Protein AF-A0A1B0ZRZ2-F1 (afdb_monomer)

Structure (mmCIF, N/CA/C/O backbone):
data_AF-A0A1B0ZRZ2-F1
#
_entry.id   AF-A0A1B0ZRZ2-F1
#
loop_
_atom_site.group_PDB
_atom_site.id
_atom_site.type_symbol
_atom_site.label_atom_id
_atom_site.label_alt_id
_atom_site.label_comp_id
_atom_site.label_asym_id
_atom_site.label_entity_id
_atom_site.label_seq_id
_atom_site.pdbx_PDB_ins_code
_atom_site.Cartn_x
_atom_site.Cartn_y
_atom_site.Cartn_z
_atom_site.occupancy
_atom_site.B_iso_or_equiv
_atom_site.auth_seq_id
_atom_site.auth_comp_id
_atom_site.auth_asym_id
_atom_site.auth_atom_id
_atom_site.pdbx_PDB_model_num
ATOM 1 N N . MET A 1 1 ? -0.480 7.563 -8.708 1.00 86.56 1 MET A N 1
ATOM 2 C CA . MET A 1 1 ? -1.073 6.217 -8.779 1.00 86.56 1 MET A CA 1
ATOM 3 C C . MET A 1 1 ? -2.099 6.250 -9.887 1.00 86.56 1 MET A C 1
ATOM 5 O O . MET A 1 1 ? -2.777 7.265 -10.002 1.00 86.56 1 MET A O 1
ATOM 9 N N . VAL A 1 2 ? -2.160 5.212 -10.711 1.00 93.12 2 VAL A N 1
ATOM 10 C CA . VAL A 1 2 ? -3.104 5.107 -11.831 1.00 93.12 2 VAL A CA 1
ATOM 11 C C . VAL A 1 2 ? -3.713 3.713 -11.783 1.00 93.12 2 VAL A C 1
ATOM 13 O O . VAL A 1 2 ? -2.967 2.741 -11.681 1.00 93.12 2 VAL A O 1
ATOM 16 N N . ARG A 1 3 ? -5.044 3.610 -11.801 1.00 94.06 3 ARG A N 1
ATOM 17 C CA . ARG A 1 3 ? -5.737 2.315 -11.819 1.00 94.06 3 ARG A CA 1
ATOM 18 C C . ARG A 1 3 ? -5.561 1.671 -13.199 1.00 94.06 3 ARG A C 1
ATOM 20 O O . ARG A 1 3 ? -5.656 2.363 -14.210 1.00 94.06 3 ARG A O 1
ATOM 27 N N . ILE A 1 4 ? -5.256 0.377 -13.229 1.00 95.12 4 ILE A N 1
ATOM 28 C CA . ILE A 1 4 ? -5.108 -0.421 -14.451 1.00 95.12 4 ILE A CA 1
ATOM 29 C C . ILE A 1 4 ? -6.178 -1.506 -14.417 1.00 95.12 4 ILE A C 1
ATOM 31 O O . ILE A 1 4 ? -6.120 -2.414 -13.587 1.00 95.12 4 ILE A O 1
ATOM 35 N N . GLY A 1 5 ? -7.146 -1.406 -15.327 1.00 94.88 5 GLY A N 1
ATOM 36 C CA . GLY A 1 5 ? -8.328 -2.261 -15.288 1.00 94.88 5 GLY A CA 1
ATOM 37 C C . GLY A 1 5 ? -9.056 -2.125 -13.950 1.00 94.88 5 GLY A C 1
ATOM 38 O O . GLY A 1 5 ? -9.102 -1.044 -13.364 1.00 94.88 5 GLY A O 1
ATOM 39 N N . GLU A 1 6 ? -9.599 -3.230 -13.455 1.00 93.06 6 GLU A N 1
ATOM 40 C CA . GLU A 1 6 ? -10.373 -3.234 -12.210 1.00 93.06 6 GLU A CA 1
ATOM 41 C C . GLU A 1 6 ? -9.529 -3.638 -11.000 1.00 93.06 6 GLU A C 1
ATOM 43 O O . GLU A 1 6 ? -9.739 -3.121 -9.909 1.00 93.06 6 GLU A O 1
ATOM 48 N N . GLN A 1 7 ? -8.526 -4.494 -11.193 1.00 95.44 7 GLN A N 1
ATOM 49 C CA . GLN A 1 7 ? -7.876 -5.212 -10.092 1.00 95.44 7 GLN A CA 1
ATOM 50 C C . GLN A 1 7 ? -6.462 -4.735 -9.766 1.00 95.44 7 GLN A C 1
ATOM 52 O O . GLN A 1 7 ? -5.831 -5.298 -8.878 1.00 95.44 7 GLN A O 1
ATOM 57 N N . MET A 1 8 ? -5.927 -3.735 -10.472 1.00 97.56 8 MET A N 1
ATOM 58 C CA . MET A 1 8 ? -4.527 -3.338 -10.313 1.00 97.56 8 MET A CA 1
ATOM 59 C C . MET A 1 8 ? -4.329 -1.828 -10.265 1.00 97.56 8 MET A C 1
ATOM 61 O O . MET A 1 8 ? -5.124 -1.032 -10.769 1.00 97.56 8 MET A O 1
ATOM 65 N N . VAL A 1 9 ? -3.201 -1.424 -9.686 1.00 97.31 9 VAL A N 1
ATOM 66 C CA . VAL A 1 9 ? -2.758 -0.034 -9.629 1.00 97.31 9 VAL A CA 1
ATOM 67 C C . VAL A 1 9 ? -1.268 0.084 -9.926 1.00 97.31 9 VAL A C 1
ATOM 69 O O . VAL A 1 9 ? -0.433 -0.618 -9.361 1.00 97.31 9 VAL A O 1
ATOM 72 N N . LEU A 1 10 ? -0.927 1.034 -10.791 1.00 96.94 10 LEU A N 1
ATOM 73 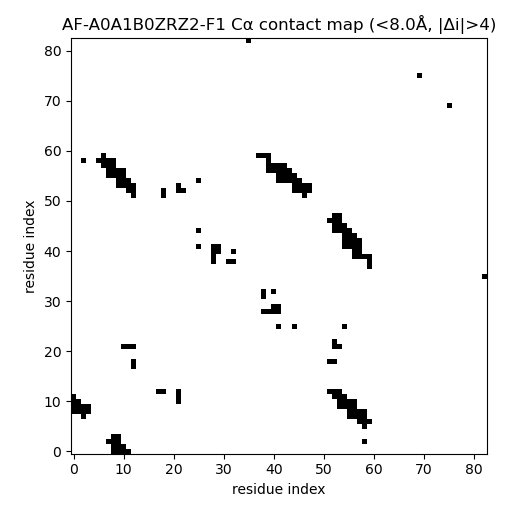C CA . LEU A 1 10 ? 0.438 1.460 -11.058 1.00 96.94 10 LEU A CA 1
ATOM 74 C C . LEU A 1 10 ? 0.851 2.571 -10.093 1.00 96.94 10 LEU A C 1
ATOM 76 O O . LEU A 1 10 ? 0.199 3.621 -9.989 1.00 96.94 10 LEU A O 1
ATOM 80 N N . ARG A 1 11 ? 1.988 2.376 -9.427 1.00 96.50 11 ARG A N 1
ATOM 81 C CA . ARG A 1 11 ? 2.673 3.389 -8.623 1.00 96.50 11 ARG A CA 1
ATOM 82 C C . ARG A 1 11 ? 3.973 3.782 -9.318 1.00 96.50 11 ARG A C 1
ATOM 84 O O . ARG A 1 11 ? 4.860 2.959 -9.509 1.00 96.50 11 ARG A O 1
ATOM 91 N N . VAL A 1 12 ? 4.053 5.058 -9.686 1.00 94.81 12 VAL A N 1
ATOM 92 C CA . VAL A 1 12 ? 5.223 5.717 -10.284 1.00 94.81 12 VAL A CA 1
ATOM 93 C C . VAL A 1 12 ? 5.438 7.035 -9.528 1.00 94.81 12 VAL A C 1
ATOM 95 O O . VAL A 1 12 ? 4.441 7.697 -9.192 1.00 94.81 12 VAL A O 1
ATOM 98 N N . PRO A 1 13 ? 6.684 7.446 -9.233 1.00 93.50 13 PRO A N 1
ATOM 99 C CA . PRO A 1 13 ? 6.961 8.705 -8.559 1.0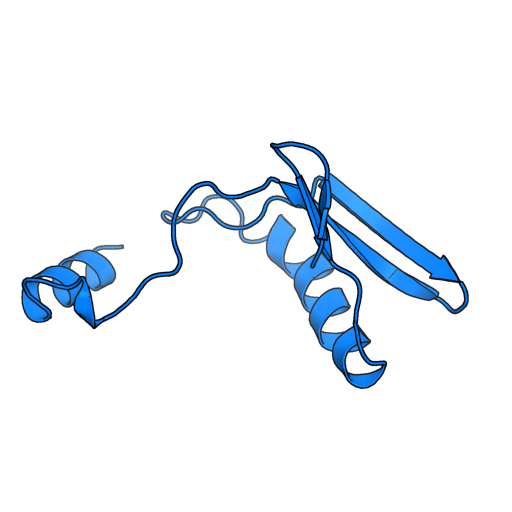0 93.50 13 PRO A CA 1
ATOM 100 C C . PRO A 1 13 ? 6.523 9.883 -9.434 1.00 93.50 13 PRO A C 1
ATOM 102 O O . PRO A 1 13 ? 6.915 9.996 -10.589 1.00 93.50 13 PRO A O 1
ATOM 105 N N . ARG A 1 14 ? 5.727 10.802 -8.874 1.00 91.19 14 ARG A N 1
ATOM 106 C CA . ARG A 1 14 ? 5.331 12.047 -9.570 1.00 91.19 14 ARG A CA 1
ATOM 107 C C . ARG A 1 14 ? 6.398 13.145 -9.511 1.00 91.19 14 ARG A C 1
ATOM 109 O O . ARG A 1 14 ? 6.258 14.175 -10.154 1.00 91.19 14 ARG A O 1
ATOM 116 N N . ARG A 1 15 ? 7.419 12.953 -8.675 1.00 92.38 15 ARG A N 1
ATOM 117 C CA . ARG A 1 15 ? 8.540 13.870 -8.445 1.00 92.38 15 ARG A CA 1
ATOM 118 C C . ARG A 1 15 ? 9.773 13.056 -8.075 1.00 92.38 15 ARG A C 1
ATOM 120 O O . ARG A 1 15 ? 9.631 12.048 -7.383 1.00 92.38 15 ARG A O 1
ATOM 127 N N . TRP A 1 16 ? 10.957 13.527 -8.458 1.00 89.50 16 TRP A N 1
ATOM 128 C CA . TRP A 1 16 ? 12.220 12.820 -8.211 1.00 89.50 16 TRP A CA 1
ATOM 129 C C . TRP A 1 16 ? 12.471 12.532 -6.725 1.00 89.50 16 TRP A C 1
ATOM 131 O O . TRP A 1 16 ? 12.873 11.438 -6.346 1.00 89.50 16 TRP A O 1
ATOM 141 N N . SER A 1 17 ? 12.118 13.471 -5.843 1.00 92.00 17 SER A N 1
ATOM 142 C CA . SER A 1 17 ? 12.262 13.290 -4.391 1.00 92.00 17 SER A CA 1
ATOM 143 C C . SER A 1 17 ? 11.416 12.151 -3.811 1.00 92.00 17 SER A C 1
ATOM 145 O O . SER A 1 17 ? 11.682 11.709 -2.694 1.00 92.00 17 SER A O 1
ATOM 147 N N . ALA A 1 18 ? 10.407 11.666 -4.547 1.00 93.62 18 ALA A N 1
ATOM 148 C CA . ALA A 1 18 ? 9.579 10.537 -4.139 1.00 93.62 18 ALA A CA 1
ATOM 149 C C . ALA A 1 18 ? 10.131 9.169 -4.572 1.00 93.62 18 ALA A C 1
ATOM 151 O O . ALA A 1 18 ? 9.620 8.149 -4.112 1.00 93.62 18 ALA A O 1
ATOM 152 N N . THR A 1 19 ? 11.179 9.136 -5.400 1.00 94.12 19 THR A N 1
ATOM 153 C CA . THR A 1 19 ? 11.820 7.903 -5.876 1.00 94.12 19 THR A CA 1
ATOM 154 C C . THR A 1 19 ? 12.272 7.013 -4.720 1.00 94.12 19 THR A C 1
ATOM 156 O O . THR A 1 19 ? 11.935 5.833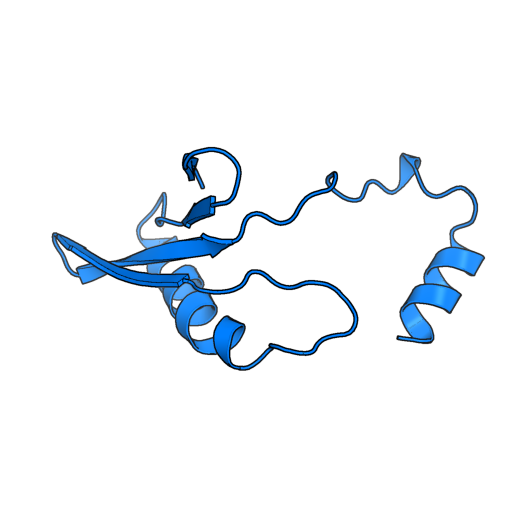 -4.685 1.00 94.12 19 THR A O 1
ATOM 159 N N . GLN A 1 20 ? 12.937 7.592 -3.715 1.00 93.94 20 GLN A N 1
ATOM 160 C CA . GLN A 1 20 ? 13.387 6.860 -2.524 1.00 93.94 20 GLN A CA 1
ATOM 161 C C . GLN A 1 20 ? 12.233 6.257 -1.705 1.00 93.94 20 GLN A C 1
ATOM 163 O O . GLN A 1 20 ? 12.367 5.166 -1.155 1.00 93.94 20 GLN A O 1
ATOM 168 N N . TYR A 1 21 ? 11.080 6.937 -1.641 1.00 94.75 21 TYR A N 1
ATOM 169 C CA . TYR A 1 21 ? 9.919 6.432 -0.906 1.00 94.75 21 TYR A CA 1
ATOM 170 C C . TYR A 1 21 ? 9.296 5.239 -1.623 1.00 94.75 21 TYR A C 1
ATOM 172 O O . TYR A 1 21 ? 8.967 4.250 -0.974 1.00 94.75 21 TYR A O 1
ATOM 180 N N . LEU A 1 22 ? 9.191 5.303 -2.954 1.00 95.44 22 LEU A N 1
ATOM 181 C CA . LEU A 1 22 ? 8.690 4.173 -3.728 1.00 95.44 22 LEU A CA 1
ATOM 182 C C . LEU A 1 22 ? 9.668 2.995 -3.700 1.00 95.44 22 LEU A C 1
ATOM 184 O O . LEU A 1 22 ? 9.229 1.863 -3.546 1.00 95.44 22 LEU A O 1
ATOM 188 N N . ALA A 1 23 ? 10.978 3.237 -3.790 1.00 94.62 23 ALA A N 1
ATOM 189 C CA . ALA A 1 23 ? 11.978 2.177 -3.652 1.00 94.62 23 ALA A CA 1
ATOM 190 C C . ALA A 1 23 ? 11.833 1.442 -2.309 1.00 94.62 23 ALA A C 1
ATOM 192 O O . ALA A 1 23 ? 11.735 0.217 -2.285 1.00 94.62 23 ALA A O 1
ATOM 193 N N . LYS A 1 24 ? 11.693 2.196 -1.208 1.00 95.56 24 LYS A N 1
ATOM 194 C CA . LYS A 1 24 ? 11.412 1.631 0.117 1.00 95.56 24 LYS A CA 1
ATOM 195 C C . LYS A 1 24 ? 10.128 0.799 0.111 1.00 95.56 24 LYS A C 1
ATOM 197 O O . LYS A 1 24 ? 10.114 -0.312 0.626 1.00 95.56 24 LYS A O 1
ATOM 202 N N . GLU A 1 25 ? 9.051 1.317 -0.463 1.00 95.44 25 GLU A N 1
ATOM 203 C CA . GLU A 1 25 ? 7.779 0.599 -0.540 1.00 95.44 25 GLU A CA 1
ATOM 204 C C . GLU A 1 25 ? 7.912 -0.741 -1.290 1.00 95.44 25 GLU A C 1
ATOM 206 O O . GLU A 1 25 ? 7.450 -1.769 -0.796 1.00 95.44 25 GLU A O 1
ATOM 211 N N . LEU A 1 26 ? 8.607 -0.744 -2.432 1.00 96.19 26 LEU A N 1
ATOM 212 C CA . LEU A 1 26 ? 8.861 -1.936 -3.248 1.00 96.19 26 LEU A CA 1
ATOM 213 C C . LEU A 1 26 ? 9.705 -2.995 -2.525 1.00 96.19 26 LEU A C 1
ATOM 215 O O . LEU A 1 26 ? 9.535 -4.184 -2.783 1.00 96.19 26 LEU A O 1
ATOM 219 N N . ASP A 1 27 ? 10.607 -2.577 -1.636 1.00 96.06 27 ASP A N 1
ATOM 220 C CA . ASP A 1 27 ? 11.441 -3.485 -0.844 1.00 96.06 27 ASP A CA 1
ATOM 221 C C . ASP A 1 27 ? 10.701 -4.058 0.374 1.00 96.06 27 ASP A C 1
ATOM 223 O O . ASP A 1 27 ? 10.935 -5.205 0.761 1.00 96.06 27 ASP A O 1
ATOM 227 N N . TRP A 1 28 ? 9.837 -3.260 1.009 1.00 95.94 28 TRP A N 1
ATOM 228 C CA . TRP A 1 28 ? 9.223 -3.609 2.292 1.00 95.94 28 TRP A CA 1
ATOM 229 C C . TRP A 1 28 ? 7.853 -4.268 2.168 1.00 95.94 28 TRP A C 1
ATOM 231 O O . TRP A 1 28 ? 7.588 -5.205 2.915 1.00 95.94 28 TRP A O 1
ATOM 241 N N . LEU A 1 29 ? 6.991 -3.851 1.235 1.00 95.06 29 LEU A N 1
ATOM 242 C CA . LEU A 1 29 ? 5.645 -4.427 1.122 1.00 95.06 29 LEU A CA 1
ATOM 243 C C . LEU A 1 29 ? 5.635 -5.950 0.905 1.00 95.06 29 LEU A C 1
ATOM 245 O O . LEU A 1 29 ? 4.843 -6.617 1.570 1.00 95.06 29 LEU A O 1
ATOM 249 N N . PRO A 1 30 ? 6.520 -6.552 0.085 1.00 94.88 30 PRO A N 1
ATOM 250 C CA . PRO A 1 30 ? 6.582 -8.012 -0.035 1.00 94.88 30 PRO A CA 1
ATOM 251 C C . PRO A 1 30 ? 6.940 -8.732 1.273 1.00 94.88 30 PRO A C 1
ATOM 253 O O . PRO A 1 30 ? 6.627 -9.907 1.429 1.00 94.88 30 PRO A O 1
ATOM 256 N N . ARG A 1 31 ? 7.594 -8.041 2.214 1.00 94.69 31 ARG A N 1
ATOM 257 C CA . ARG A 1 31 ? 7.998 -8.582 3.523 1.00 94.69 31 ARG A CA 1
ATOM 258 C C . ARG A 1 31 ? 6.948 -8.363 4.612 1.00 94.69 31 ARG A C 1
ATOM 260 O O . ARG A 1 31 ? 7.035 -8.987 5.658 1.00 94.69 31 ARG A O 1
ATOM 267 N N . LEU A 1 32 ? 5.983 -7.477 4.373 1.00 92.25 32 LEU A N 1
ATOM 268 C CA . LEU A 1 32 ? 4.903 -7.130 5.301 1.00 92.25 32 LEU A CA 1
ATOM 269 C C . LEU A 1 32 ? 3.592 -7.858 4.961 1.00 92.25 32 LEU A C 1
ATOM 271 O O . LEU A 1 32 ? 2.511 -7.381 5.285 1.00 92.25 32 LEU A O 1
ATOM 275 N N . GLN A 1 33 ? 3.673 -8.992 4.266 1.00 90.06 33 GLN A N 1
ATOM 276 C CA . GLN A 1 33 ? 2.502 -9.809 3.945 1.00 90.06 33 GLN A CA 1
ATOM 277 C C . GLN A 1 33 ? 2.012 -10.573 5.184 1.00 90.06 33 GLN A C 1
ATOM 279 O O . GLN A 1 33 ? 2.794 -10.871 6.084 1.00 90.06 33 GLN A O 1
ATOM 284 N N . GLY A 1 34 ? 0.717 -10.904 5.219 1.00 87.62 34 GLY A N 1
ATOM 285 C CA . GLY A 1 34 ? 0.100 -11.624 6.342 1.00 87.62 34 GLY A CA 1
ATOM 286 C C . 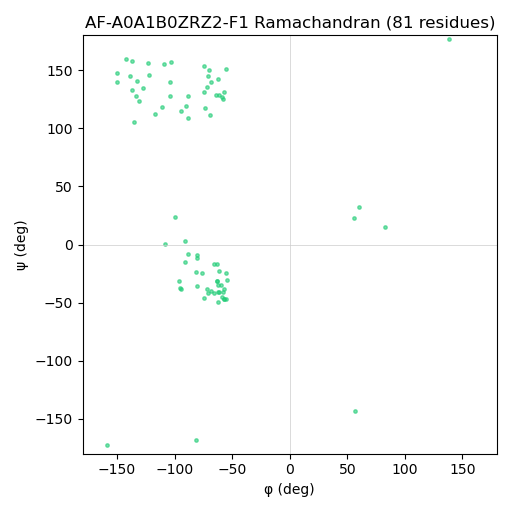GLY A 1 34 ? -0.296 -10.741 7.528 1.00 87.62 34 GLY A C 1
ATOM 287 O O . GLY A 1 34 ? -0.568 -11.261 8.606 1.00 87.62 34 GLY A O 1
ATOM 288 N N . LEU A 1 35 ? -0.337 -9.418 7.341 1.00 89.75 35 LEU A N 1
ATOM 289 C CA . LEU A 1 35 ? -0.892 -8.515 8.340 1.00 89.75 35 LEU A CA 1
ATOM 290 C C . LEU A 1 35 ? -2.429 -8.671 8.416 1.00 89.75 35 LEU A C 1
ATOM 292 O O . LEU A 1 35 ? -3.075 -8.881 7.390 1.00 89.75 35 LEU A O 1
ATOM 296 N N . PRO A 1 36 ? -3.023 -8.536 9.610 1.00 87.44 36 PRO A N 1
ATOM 297 C CA . PRO A 1 36 ? -4.470 -8.561 9.847 1.00 87.44 36 PRO A CA 1
ATOM 298 C C . PRO A 1 36 ? -5.283 -7.549 9.039 1.00 87.44 36 PRO A C 1
ATOM 300 O O . PRO A 1 36 ? -6.458 -7.786 8.772 1.00 87.44 36 PRO A O 1
ATOM 303 N N . LEU A 1 37 ? -4.662 -6.450 8.601 1.00 87.12 37 LEU A N 1
ATOM 304 C CA . LEU A 1 37 ? -5.228 -5.566 7.587 1.00 87.12 37 LEU A CA 1
ATOM 305 C C . LEU A 1 37 ? -4.545 -5.789 6.240 1.00 87.12 37 LEU A C 1
ATOM 307 O O . LEU A 1 37 ? -3.322 -5.916 6.155 1.00 87.12 37 LEU A O 1
ATOM 311 N N . ALA A 1 38 ? -5.351 -5.777 5.177 1.00 90.56 38 ALA A N 1
ATOM 312 C CA . ALA A 1 38 ? -4.862 -5.924 3.815 1.00 90.56 38 ALA A CA 1
ATOM 313 C C . ALA A 1 38 ? -3.832 -4.833 3.481 1.00 90.56 38 ALA A C 1
ATOM 315 O O . ALA A 1 38 ? -4.103 -3.635 3.582 1.00 90.56 38 ALA A O 1
ATOM 316 N N . VAL A 1 39 ? -2.652 -5.262 3.036 1.00 92.81 39 VAL A N 1
ATOM 317 C CA . VAL A 1 39 ? -1.609 -4.389 2.493 1.00 92.81 39 VAL A CA 1
ATOM 318 C C . VAL A 1 39 ? -1.477 -4.589 0.986 1.00 92.81 39 VAL A C 1
ATOM 320 O O . VAL A 1 39 ? -1.815 -5.662 0.484 1.00 92.81 39 VAL A O 1
ATOM 323 N N . PRO A 1 40 ? -0.980 -3.590 0.232 1.00 93.88 40 PRO A N 1
ATOM 324 C CA . PRO A 1 40 ? -0.851 -3.738 -1.210 1.00 93.88 40 PRO A CA 1
ATOM 325 C C . PRO A 1 40 ? 0.104 -4.884 -1.562 1.00 93.88 40 PRO A C 1
ATOM 327 O O . PRO A 1 40 ? 1.239 -4.937 -1.082 1.00 93.88 40 PRO A O 1
ATOM 330 N N . VAL A 1 41 ? -0.352 -5.785 -2.428 1.00 95.94 41 VAL A N 1
ATOM 331 C CA . VAL A 1 41 ? 0.435 -6.928 -2.900 1.00 95.94 41 VAL A CA 1
ATOM 332 C C . VAL A 1 41 ? 1.192 -6.513 -4.153 1.00 95.94 41 VAL A C 1
ATOM 334 O O . VAL A 1 41 ? 0.586 -6.128 -5.150 1.00 95.94 41 VAL A O 1
ATOM 337 N N . LEU A 1 42 ? 2.523 -6.571 -4.110 1.00 97.19 42 LEU A N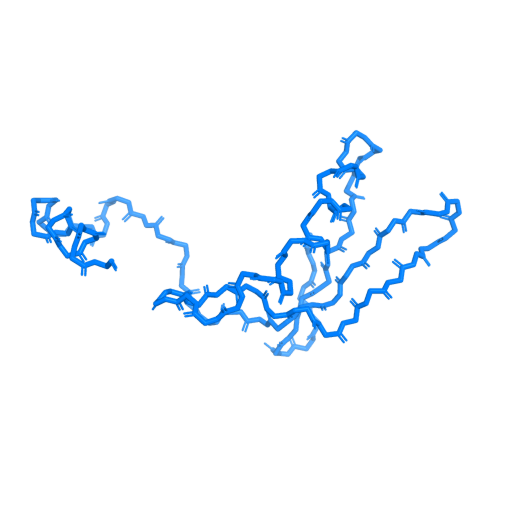 1
ATOM 338 C CA . LEU A 1 42 ? 3.369 -6.251 -5.259 1.00 97.19 42 LEU A CA 1
ATOM 339 C C . LEU A 1 42 ? 3.292 -7.377 -6.296 1.00 97.19 42 LEU A C 1
ATOM 341 O O . LEU A 1 42 ? 3.707 -8.502 -6.031 1.00 97.19 42 LEU A O 1
ATOM 345 N N . ARG A 1 43 ? 2.801 -7.059 -7.493 1.00 96.56 43 ARG A N 1
ATOM 346 C CA . ARG A 1 43 ? 2.692 -7.992 -8.626 1.00 96.56 43 ARG A CA 1
ATOM 347 C C . ARG A 1 43 ? 3.878 -7.896 -9.565 1.00 96.56 43 ARG A C 1
ATOM 349 O O . ARG A 1 43 ? 4.332 -8.899 -10.106 1.00 96.56 43 ARG A O 1
ATOM 356 N N . HIS A 1 44 ? 4.376 -6.682 -9.764 1.00 96.69 44 HIS A N 1
ATOM 357 C CA . HIS A 1 44 ? 5.508 -6.430 -10.638 1.00 96.69 44 HIS A CA 1
ATOM 358 C C . HIS A 1 44 ? 6.298 -5.219 -10.162 1.00 96.69 44 HIS A C 1
ATOM 360 O O . HIS A 1 44 ? 5.714 -4.206 -9.782 1.00 96.69 44 HIS A O 1
ATOM 366 N N . ARG A 1 45 ? 7.624 -5.309 -10.244 1.00 96.25 45 ARG A N 1
ATOM 367 C CA . ARG A 1 45 ? 8.565 -4.215 -10.004 1.00 96.25 45 ARG A CA 1
ATOM 368 C C . ARG A 1 45 ? 9.485 -4.106 -11.204 1.00 96.25 45 ARG A C 1
ATOM 370 O O . ARG A 1 45 ? 10.027 -5.117 -11.642 1.00 96.25 45 ARG A O 1
ATOM 377 N N . SER A 1 46 ? 9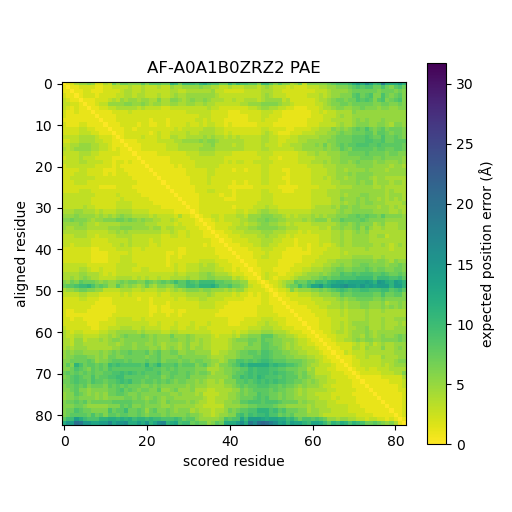.708 -2.885 -11.666 1.00 95.69 46 SER A N 1
ATOM 378 C CA . SER A 1 46 ? 10.732 -2.591 -12.665 1.00 95.69 46 SER A CA 1
ATOM 379 C C . SER A 1 46 ? 11.111 -1.108 -12.606 1.00 95.69 46 SER A C 1
ATOM 381 O O . SER A 1 46 ? 10.685 -0.388 -11.700 1.00 95.69 46 SER A O 1
ATOM 383 N N . CYS A 1 47 ? 11.926 -0.660 -13.553 1.00 93.94 47 CYS A N 1
ATOM 384 C CA . CYS A 1 47 ? 12.311 0.731 -13.729 1.00 93.94 47 CYS A CA 1
ATOM 385 C C . CYS A 1 47 ? 11.926 1.211 -15.132 1.00 93.94 47 CYS A C 1
ATOM 387 O O . CYS A 1 47 ? 11.941 0.449 -16.100 1.00 93.94 47 CYS A O 1
ATOM 389 N N . LEU A 1 48 ? 11.556 2.485 -15.233 1.00 88.69 48 LEU A N 1
ATOM 390 C CA . LEU A 1 48 ? 11.458 3.202 -16.499 1.00 88.69 48 LEU A CA 1
ATOM 391 C C . LEU A 1 48 ? 12.861 3.681 -16.916 1.00 88.69 48 LEU A C 1
ATOM 393 O O . LEU A 1 48 ? 13.872 3.275 -16.344 1.00 88.69 48 LEU A O 1
ATOM 397 N N . ARG A 1 49 ? 12.926 4.561 -17.921 1.00 86.81 49 ARG A N 1
ATOM 398 C CA . ARG A 1 49 ? 14.168 5.258 -18.284 1.00 86.81 49 ARG A CA 1
ATOM 399 C C . ARG A 1 49 ? 14.735 5.998 -17.062 1.00 86.81 49 ARG A C 1
ATOM 401 O O . ARG A 1 49 ? 13.976 6.396 -16.177 1.00 86.81 49 ARG A O 1
ATOM 408 N N . ASP A 1 50 ? 16.055 6.153 -17.035 1.00 85.62 50 ASP A N 1
ATOM 409 C CA . ASP A 1 50 ? 16.801 6.816 -15.954 1.00 85.62 50 ASP A CA 1
ATOM 410 C C . ASP A 1 50 ? 16.634 6.146 -14.576 1.00 85.62 50 ASP A C 1
ATOM 412 O O . ASP A 1 50 ? 16.616 6.813 -13.543 1.00 85.62 50 ASP A O 1
ATOM 416 N N . ASP A 1 51 ? 16.463 4.818 -14.568 1.00 87.50 51 ASP A N 1
ATOM 417 C CA . ASP A 1 51 ? 16.299 3.981 -13.371 1.00 87.50 51 ASP A CA 1
ATOM 418 C C . ASP A 1 51 ? 15.150 4.407 -12.444 1.00 87.50 51 ASP A C 1
ATOM 420 O O . ASP A 1 51 ? 15.120 4.065 -11.259 1.00 87.50 51 ASP A O 1
ATOM 424 N N . LEU A 1 52 ? 14.159 5.127 -12.978 1.00 91.12 52 LEU A N 1
ATOM 425 C CA . LEU A 1 52 ? 13.000 5.566 -12.212 1.00 91.12 52 LEU A CA 1
ATOM 426 C C . LEU A 1 52 ? 12.130 4.347 -11.850 1.00 91.12 52 LEU A C 1
ATOM 428 O O . LEU A 1 52 ? 11.498 3.773 -12.742 1.00 91.12 52 LEU A O 1
ATOM 432 N N . PRO A 1 53 ? 12.039 3.946 -10.569 1.00 95.19 53 PRO A N 1
ATOM 433 C CA . PRO A 1 53 ? 11.344 2.729 -10.188 1.00 95.19 53 PRO A CA 1
ATOM 434 C C . PRO A 1 53 ? 9.837 2.876 -10.374 1.00 95.19 53 PRO A C 1
ATOM 436 O O . PRO A 1 53 ? 9.267 3.953 -10.187 1.00 95.19 53 PRO A O 1
ATOM 439 N N . PHE A 1 54 ? 9.173 1.764 -10.665 1.00 96.38 54 PHE A N 1
ATOM 440 C CA . PHE A 1 54 ? 7.725 1.649 -10.605 1.00 96.38 54 PHE A CA 1
ATOM 441 C C . PHE A 1 54 ? 7.294 0.281 -10.079 1.00 96.38 54 PHE A C 1
ATOM 443 O O . PHE A 1 54 ? 8.044 -0.698 -10.120 1.00 96.38 54 PHE A O 1
ATOM 450 N N . GLY A 1 55 ? 6.054 0.216 -9.598 1.00 97.38 55 GLY A N 1
ATOM 451 C CA . GLY A 1 55 ? 5.430 -1.035 -9.190 1.00 97.38 55 GLY A CA 1
ATOM 452 C C . GLY A 1 55 ? 3.981 -1.135 -9.627 1.00 97.38 55 GLY A C 1
ATOM 453 O O . GLY A 1 55 ? 3.256 -0.138 -9.629 1.00 97.38 55 GLY A O 1
AT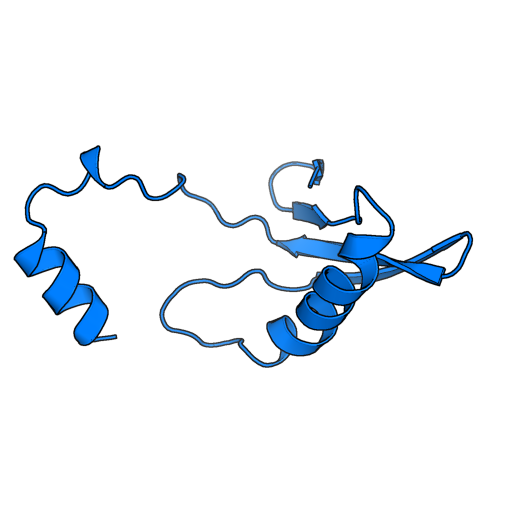OM 454 N N . ILE A 1 56 ? 3.566 -2.348 -9.971 1.00 97.75 56 ILE A N 1
ATOM 455 C CA . ILE A 1 56 ? 2.165 -2.721 -10.155 1.00 97.75 56 ILE A CA 1
ATOM 456 C C . ILE A 1 56 ? 1.748 -3.518 -8.928 1.00 97.75 56 ILE A C 1
ATOM 458 O O . ILE A 1 56 ? 2.415 -4.489 -8.562 1.00 97.75 56 ILE A O 1
ATOM 462 N N . PHE A 1 57 ? 0.652 -3.102 -8.313 1.00 97.19 57 PHE A N 1
ATOM 463 C CA . PHE A 1 57 ? 0.098 -3.715 -7.116 1.00 97.19 57 PHE A CA 1
ATOM 464 C C . PHE A 1 57 ? -1.340 -4.149 -7.360 1.00 97.19 57 PHE A C 1
ATOM 466 O O . PHE A 1 57 ? -2.015 -3.565 -8.212 1.00 97.19 57 PHE A O 1
ATOM 473 N N . ASP A 1 58 ? -1.811 -5.116 -6.579 1.00 95.81 58 ASP A N 1
ATOM 474 C CA . ASP A 1 58 ? -3.239 -5.415 -6.505 1.00 95.81 58 ASP A CA 1
ATOM 475 C C . ASP A 1 58 ? -4.003 -4.198 -5.963 1.00 95.81 58 ASP A C 1
ATOM 477 O O . ASP A 1 58 ? -3.526 -3.452 -5.097 1.00 95.81 58 ASP A O 1
ATOM 481 N N . TRP A 1 59 ? -5.189 -3.972 -6.516 1.00 94.94 59 TRP A N 1
ATOM 482 C CA . TRP A 1 59 ? -6.127 -2.980 -6.022 1.00 94.94 59 TRP A CA 1
ATOM 483 C C . TRP A 1 59 ? -6.780 -3.494 -4.738 1.00 94.94 59 TRP A C 1
ATOM 485 O O . TRP A 1 59 ? -7.260 -4.624 -4.682 1.00 94.94 59 TRP A O 1
ATOM 495 N N . ILE A 1 60 ? -6.801 -2.649 -3.708 1.00 92.94 60 ILE A N 1
ATOM 496 C CA . ILE A 1 60 ? -7.507 -2.936 -2.460 1.00 92.94 60 ILE A CA 1
ATOM 497 C C . ILE A 1 60 ? -8.887 -2.308 -2.576 1.00 92.94 60 ILE A C 1
ATOM 499 O O . ILE A 1 60 ? -9.002 -1.085 -2.662 1.00 92.94 60 ILE A O 1
ATOM 503 N N . GLU A 1 61 ? -9.916 -3.149 -2.584 1.00 91.69 61 GLU A N 1
ATOM 504 C CA . GLU A 1 61 ? -11.293 -2.674 -2.562 1.00 91.69 61 GLU A CA 1
ATOM 505 C C . GLU A 1 61 ? -11.627 -2.020 -1.221 1.00 91.69 61 GLU A C 1
ATOM 507 O O . GLU A 1 61 ? 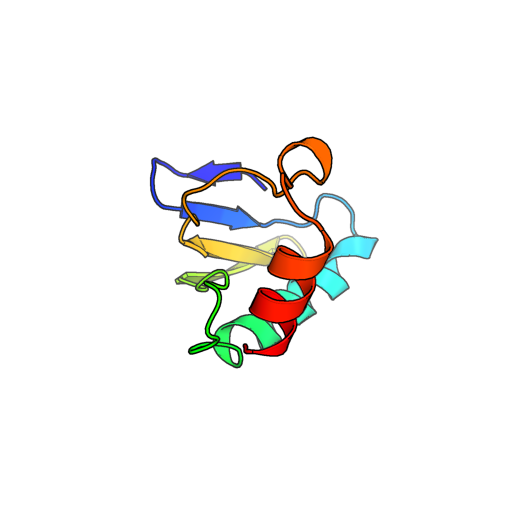-11.228 -2.494 -0.155 1.00 91.69 61 GLU A O 1
ATOM 512 N N . GLY A 1 62 ? -12.370 -0.920 -1.287 1.00 90.06 62 GLY A N 1
ATOM 513 C CA . GLY A 1 62 ? -12.782 -0.148 -0.124 1.00 90.06 62 GLY A CA 1
ATOM 514 C C . GLY A 1 62 ? -12.690 1.356 -0.346 1.00 90.06 62 GLY A C 1
ATOM 515 O O . GLY A 1 62 ? -12.239 1.843 -1.384 1.00 90.06 62 GLY A O 1
ATOM 516 N N . ASP A 1 63 ? -13.116 2.090 0.675 1.00 88.94 63 ASP A N 1
ATOM 517 C CA . ASP A 1 63 ? -13.051 3.545 0.715 1.00 88.94 63 ASP A CA 1
ATOM 518 C C . ASP A 1 63 ? -11.897 4.020 1.599 1.00 88.94 63 ASP A C 1
ATOM 520 O O . ASP A 1 63 ? -11.477 3.341 2.539 1.00 88.94 63 ASP A O 1
ATOM 524 N N . LEU A 1 64 ? -11.441 5.252 1.362 1.00 88.94 64 LEU A N 1
ATOM 525 C CA . LEU A 1 64 ? -10.556 5.931 2.303 1.00 88.94 64 LEU 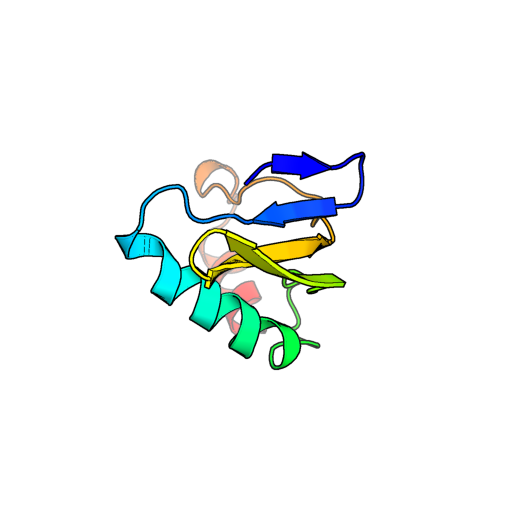A CA 1
ATOM 526 C C . LEU A 1 64 ? -11.243 6.056 3.669 1.00 88.94 64 LEU A C 1
ATOM 528 O O . LEU A 1 64 ? -12.352 6.591 3.779 1.00 88.94 64 LEU A O 1
ATOM 532 N N . ALA A 1 65 ? -10.553 5.585 4.709 1.00 87.00 65 ALA A N 1
ATOM 533 C CA . ALA A 1 65 ? -11.003 5.730 6.084 1.00 87.00 65 ALA A CA 1
ATOM 534 C C . ALA A 1 65 ? -11.215 7.217 6.413 1.00 87.00 65 ALA A C 1
ATOM 536 O O . ALA A 1 65 ? -10.358 8.059 6.141 1.00 87.00 65 ALA A O 1
ATOM 537 N N . ASN A 1 66 ? -12.373 7.538 6.991 1.00 89.50 66 ASN A N 1
ATOM 538 C CA . ASN A 1 66 ? -12.770 8.902 7.319 1.00 89.50 66 ASN A CA 1
ATOM 539 C C . ASN A 1 66 ? -13.258 8.952 8.776 1.00 89.50 66 ASN A C 1
ATOM 541 O O . ASN A 1 66 ? -14.220 8.248 9.090 1.00 89.50 66 ASN A O 1
ATOM 545 N N . PRO A 1 67 ? -12.671 9.798 9.646 1.00 88.81 67 PRO A N 1
ATOM 546 C CA . PRO A 1 67 ? -13.111 9.948 11.032 1.00 88.81 67 PRO A CA 1
ATOM 547 C C . PRO A 1 67 ? -14.596 10.291 11.189 1.00 88.81 67 PRO A C 1
ATOM 549 O O . PRO A 1 67 ? -15.221 9.858 12.147 1.00 88.81 67 PRO A O 1
ATOM 552 N N . ALA A 1 68 ? -15.197 11.000 10.229 1.00 91.81 68 ALA A N 1
ATOM 553 C CA . ALA A 1 68 ? -16.628 11.312 10.254 1.00 91.81 68 ALA A CA 1
ATOM 554 C C . ALA A 1 68 ? -17.531 10.069 10.112 1.00 91.81 68 ALA A C 1
ATOM 556 O O . ALA A 1 68 ? -18.720 10.143 10.403 1.00 91.81 68 ALA A O 1
ATOM 557 N N . LYS A 1 69 ? -16.983 8.934 9.656 1.00 87.81 69 LYS A N 1
ATOM 558 C CA . LYS A 1 69 ? -17.685 7.643 9.568 1.00 87.81 69 LYS A CA 1
ATOM 559 C C . LYS A 1 69 ? -17.514 6.789 10.836 1.00 87.81 69 LYS A C 1
ATOM 561 O O . LYS A 1 69 ? -17.996 5.660 10.870 1.00 87.81 69 LYS A O 1
ATOM 566 N N . ILE A 1 70 ? -16.829 7.295 11.863 1.00 92.19 70 ILE A N 1
ATOM 567 C CA . ILE A 1 70 ? -16.641 6.601 13.140 1.00 92.19 70 ILE A CA 1
ATOM 568 C C . ILE A 1 70 ? -17.816 6.945 14.057 1.00 92.19 70 ILE A C 1
ATOM 570 O O . ILE A 1 70 ? -17.921 8.069 14.540 1.00 92.19 70 ILE A O 1
ATOM 574 N N . ALA A 1 71 ? -18.698 5.972 14.295 1.00 92.62 71 ALA A N 1
ATOM 575 C CA . ALA A 1 71 ? -19.840 6.143 15.195 1.00 92.62 71 ALA A CA 1
ATOM 576 C C . ALA A 1 71 ? -19.418 6.191 16.675 1.00 92.62 71 ALA A C 1
ATOM 578 O O . ALA A 1 71 ? -19.961 6.980 17.443 1.00 92.62 71 ALA A O 1
ATOM 579 N N . ASP A 1 72 ? -18.430 5.373 17.053 1.00 95.00 72 ASP A N 1
ATOM 580 C CA . ASP A 1 72 ? -17.863 5.313 18.402 1.00 95.00 72 ASP A CA 1
ATOM 581 C C . ASP A 1 72 ? -16.324 5.260 18.327 1.00 95.00 72 ASP A C 1
ATOM 583 O O . ASP A 1 72 ? -15.750 4.223 17.973 1.00 95.00 72 ASP A O 1
ATOM 587 N N . PRO A 1 73 ? -15.632 6.370 18.640 1.00 92.81 73 PRO A N 1
ATOM 588 C CA . PRO A 1 73 ? -14.174 6.425 18.617 1.00 92.81 73 PRO A CA 1
ATOM 589 C C . PRO A 1 73 ? -13.491 5.490 19.615 1.00 92.81 73 PRO A C 1
ATOM 591 O O . PRO A 1 73 ? -12.396 5.010 19.329 1.00 92.81 73 PRO A O 1
ATOM 594 N N . VAL A 1 74 ? -14.111 5.227 20.770 1.00 94.94 74 VAL A N 1
ATOM 595 C CA . VAL A 1 74 ? -13.521 4.375 21.811 1.00 94.94 74 VAL A CA 1
ATOM 596 C C . VAL A 1 74 ? -13.594 2.917 21.379 1.00 94.94 74 VAL A C 1
ATOM 598 O O . VAL A 1 74 ? -12.577 2.226 21.425 1.00 94.94 74 VAL A O 1
ATOM 601 N N . ALA A 1 75 ? -14.749 2.474 20.879 1.00 93.75 75 ALA A N 1
ATOM 602 C CA . ALA A 1 75 ? -14.908 1.115 20.369 1.00 93.75 75 ALA A CA 1
ATOM 603 C C . ALA A 1 75 ? -13.973 0.834 19.178 1.00 93.75 75 ALA A C 1
ATOM 605 O O . ALA A 1 75 ? -13.352 -0.226 19.109 1.00 93.75 75 ALA A O 1
ATOM 606 N N . VAL A 1 76 ? -13.811 1.798 18.260 1.00 91.56 76 VAL A N 1
ATOM 607 C CA . VAL A 1 76 ? -12.861 1.661 17.140 1.00 91.56 76 VAL A CA 1
ATOM 608 C C . VAL A 1 76 ? -11.415 1.610 17.633 1.00 91.56 76 VAL A C 1
ATOM 610 O O . VAL A 1 76 ? -10.642 0.791 17.144 1.00 91.56 76 VAL A O 1
ATOM 613 N N . ALA A 1 77 ? -11.036 2.440 18.609 1.00 91.56 77 ALA A N 1
ATOM 614 C CA . ALA A 1 77 ? -9.690 2.407 19.178 1.00 91.56 77 ALA A CA 1
ATOM 615 C C . ALA A 1 77 ? -9.385 1.066 19.865 1.00 91.56 77 ALA A C 1
ATOM 617 O O . ALA A 1 77 ? -8.291 0.538 19.687 1.00 91.56 77 ALA A O 1
ATOM 618 N N . GLN A 1 78 ? -10.350 0.499 20.595 1.00 94.50 78 GLN A N 1
ATOM 619 C CA . GLN A 1 78 ? -10.231 -0.834 21.195 1.00 94.50 78 GLN A CA 1
ATOM 620 C C . GLN A 1 78 ? -10.059 -1.909 20.117 1.00 94.50 78 GLN A C 1
ATOM 622 O O . GLN A 1 78 ? -9.087 -2.652 20.151 1.00 94.50 78 GLN A O 1
ATOM 627 N N . SER A 1 79 ? -10.915 -1.907 19.091 1.00 90.19 79 SER A N 1
ATOM 628 C CA . SER A 1 79 ? -10.807 -2.859 17.980 1.00 90.19 79 SER A CA 1
ATOM 629 C C . SER A 1 79 ? -9.471 -2.773 17.231 1.00 90.19 79 SER A C 1
ATOM 631 O O . SER A 1 79 ? -8.993 -3.795 16.750 1.00 90.19 79 SER A O 1
ATOM 633 N N . LEU A 1 80 ? -8.881 -1.580 17.098 1.00 87.25 80 LEU A N 1
ATOM 634 C CA . LEU A 1 80 ? -7.561 -1.400 16.482 1.00 87.25 80 LEU A CA 1
ATOM 635 C C . LEU A 1 80 ? -6.408 -1.816 17.404 1.00 87.25 80 LEU A C 1
ATOM 637 O O . LEU A 1 80 ? -5.330 -2.109 16.899 1.00 87.25 80 LEU A O 1
ATOM 641 N N . ALA A 1 81 ? -6.609 -1.795 18.722 1.00 89.06 81 ALA A N 1
ATOM 642 C CA . ALA A 1 81 ? -5.626 -2.245 19.705 1.00 89.06 81 ALA A CA 1
ATOM 643 C C . ALA A 1 81 ? -5.618 -3.773 19.881 1.00 89.06 81 ALA A C 1
ATOM 645 O O . ALA A 1 81 ? -4.606 -4.319 20.309 1.00 89.06 81 ALA A O 1
ATOM 646 N N . ASP A 1 82 ? -6.728 -4.441 19.551 1.00 87.62 82 ASP A N 1
ATOM 647 C CA . ASP A 1 82 ? -6.862 -5.905 19.583 1.00 87.62 82 ASP A CA 1
ATOM 648 C C . ASP A 1 82 ? -6.265 -6.604 18.343 1.00 87.62 82 ASP A C 1
ATOM 650 O O . ASP A 1 82 ? -6.178 -7.834 18.308 1.00 87.62 82 ASP A O 1
ATOM 654 N N . PHE A 1 83 ? -5.882 -5.825 17.326 1.00 73.06 83 PHE A N 1
ATOM 655 C CA . PHE A 1 83 ? -5.089 -6.265 16.176 1.00 73.06 83 PHE A CA 1
ATOM 656 C C . PHE A 1 83 ? -3.627 -6.517 16.592 1.00 73.06 83 PHE A C 1
ATOM 658 O O . PHE A 1 83 ? -3.105 -7.604 16.242 1.00 73.06 83 PHE A O 1
#

InterPro domains:
  IPR011009 Protein kinase-like domain superfamily [SSF56112] (4-82)

Secondary structure (DSSP, 8-state):
-EEETTTEEEE--SSGGGHHHHHHHHHHGGGSTT-SS--PPEEEEEE-GGG-EEEEEE---SPPP-GGG-S-HHHHHHHHH--

Solvent-accessible surface area (backbone atoms only — not comparable to full-atom values): 5229 Å² total; per-residue (Å²): 108,46,75,46,83,88,58,26,31,39,43,54,59,93,45,78,87,40,42,65,58,50,53,50,47,70,65,43,40,75,73,57,66,89,51,98,61,94,66,65,46,74,75,44,76,54,58,53,80,92,72,42,55,36,36,35,24,47,51,79,87,81,76,84,88,50,78,91,75,53,91,49,68,65,63,51,52,49,59,63,69,74,106

pLDDT: mean 92.6, std 3.89, range [73.06, 97.75]

Sequence (83 aa):
MVRIGEQMVLRVPRRWSATQYLAKELDWLPRLQGLPLAVPVLRHRSCLRDDLPFGIFDWIEGDLANPAKIADPVAVAQSLADF

Nearest PDB structures (foldseek):
  2vkf-assembly1_A  TM=3.668E-01  e=1.740E+00  Halobacterium salinarum R1
  6hcq-assembly1_Z2  TM=3.204E-01  e=4.824E+00  Oryctolagus cuniculus
  7wbx-assembly1_W  TM=4.638E-01  e=8.560E+00  Komagataella phaffii
  3onr-assembly1_B  TM=2.515E-01  e=1.976E+00  Mycobacterium tuberculosis

Organism: NCBI:txid60890

Radius of gyration: 15.81 Å; Cα contacts (8 Å, |Δi|>4): 94; chains: 1; bounding box: 37×26×40 Å

Foldseek 3Di:
DADDPDWKDKDFDPDPVCQVVVVVCVVPQCVPPPDPDDDWAWPDWDADPPRGIMTMTTDDDDDDDDPVPDPDPVVVVVVVVVD

Mean predicted aligned error: 4.05 Å